Protein AF-E0UFV0-F1 (afdb_monomer_lite)

Structure (mmCIF, N/CA/C/O backbone):
data_AF-E0UFV0-F1
#
_entry.id   AF-E0UFV0-F1
#
loop_
_atom_site.group_PDB
_atom_site.id
_atom_site.type_symbol
_atom_site.label_atom_id
_atom_site.label_alt_id
_atom_site.label_comp_id
_atom_site.label_asym_id
_atom_site.label_entity_id
_atom_site.label_seq_id
_atom_site.pdbx_PDB_ins_code
_atom_site.Cartn_x
_atom_site.Cartn_y
_atom_site.Cartn_z
_atom_site.occupancy
_atom_site.B_iso_or_equiv
_atom_site.auth_seq_id
_atom_site.auth_comp_id
_atom_site.auth_asym_id
_atom_site.auth_atom_id
_atom_site.pdbx_PDB_model_num
ATOM 1 N N . MET A 1 1 ? -5.153 -20.953 4.511 1.00 36.56 1 MET A N 1
ATOM 2 C CA . MET A 1 1 ? -4.172 -20.452 3.527 1.00 36.56 1 MET A CA 1
ATOM 3 C C . MET A 1 1 ? -4.254 -18.935 3.596 1.00 36.56 1 MET A C 1
ATOM 5 O O . MET A 1 1 ? -5.294 -18.403 3.230 1.00 36.56 1 MET A O 1
ATOM 9 N N . GLN A 1 2 ? -3.279 -18.263 4.222 1.00 41.66 2 GLN A N 1
ATOM 10 C CA . GLN A 1 2 ? -3.278 -16.797 4.298 1.00 41.66 2 GLN A CA 1
ATOM 11 C C . GLN A 1 2 ? -3.202 -16.256 2.865 1.00 41.66 2 GLN A C 1
ATOM 13 O O . GLN A 1 2 ? -2.250 -16.547 2.146 1.00 41.66 2 GLN A O 1
ATOM 18 N N . GLN A 1 3 ? -4.231 -15.525 2.442 1.00 45.78 3 GLN A N 1
ATOM 19 C CA . GLN A 1 3 ? -4.186 -14.705 1.238 1.00 45.78 3 GLN A CA 1
ATOM 20 C C . GLN A 1 3 ? -3.189 -13.580 1.539 1.00 45.78 3 GLN A C 1
ATOM 22 O O . GLN A 1 3 ? -3.563 -12.576 2.140 1.00 45.78 3 GLN A O 1
ATOM 27 N N . ASN A 1 4 ? -1.903 -13.787 1.246 1.00 58.06 4 ASN A N 1
ATOM 28 C CA . ASN A 1 4 ? -0.917 -12.719 1.368 1.00 58.06 4 ASN A CA 1
ATOM 29 C C . ASN A 1 4 ? -1.303 -11.645 0.349 1.00 58.06 4 ASN A C 1
ATOM 31 O O . ASN A 1 4 ? -1.155 -11.853 -0.855 1.00 58.06 4 ASN A O 1
ATOM 35 N N . GLY A 1 5 ? -1.856 -10.533 0.840 1.00 70.75 5 GLY A N 1
ATOM 36 C CA . GLY A 1 5 ? -2.170 -9.365 0.028 1.00 70.75 5 GLY A CA 1
ATOM 37 C C . GLY A 1 5 ? -0.925 -8.944 -0.743 1.00 70.75 5 GLY A C 1
ATOM 38 O O . GLY A 1 5 ? 0.141 -8.733 -0.164 1.00 70.75 5 GLY A O 1
ATOM 39 N N . GLY A 1 6 ? -1.031 -8.907 -2.064 1.00 82.56 6 GLY A N 1
ATOM 40 C CA . GLY A 1 6 ? 0.111 -8.668 -2.926 1.00 82.56 6 GLY A CA 1
ATOM 41 C C . GLY A 1 6 ? -0.245 -8.790 -4.395 1.00 82.56 6 GLY A C 1
ATOM 42 O O . GLY A 1 6 ? -1.362 -9.168 -4.751 1.00 82.56 6 GLY A O 1
ATOM 43 N N . PHE A 1 7 ? 0.714 -8.460 -5.248 1.00 86.56 7 PHE A N 1
ATOM 44 C CA . PHE A 1 7 ? 0.561 -8.532 -6.697 1.00 86.56 7 PHE A CA 1
ATOM 45 C C . PHE A 1 7 ? 1.869 -8.991 -7.356 1.00 86.56 7 PHE A C 1
ATOM 47 O O . PHE A 1 7 ? 2.952 -8.741 -6.818 1.00 86.56 7 PHE A O 1
ATOM 54 N N . PRO A 1 8 ? 1.806 -9.682 -8.506 1.00 89.69 8 PRO A N 1
ATOM 55 C CA . PRO A 1 8 ? 3.003 -10.140 -9.195 1.00 89.69 8 PRO A CA 1
ATOM 56 C C . PRO A 1 8 ? 3.782 -8.958 -9.783 1.00 89.69 8 PRO A C 1
ATOM 58 O O . PRO A 1 8 ? 3.213 -8.046 -10.384 1.00 89.69 8 PRO A O 1
ATOM 61 N N . CYS A 1 9 ? 5.103 -8.986 -9.632 1.00 89.75 9 CYS A N 1
ATOM 62 C CA . CYS A 1 9 ? 6.003 -8.023 -10.246 1.00 89.75 9 CYS A CA 1
ATOM 63 C C . CYS A 1 9 ? 5.960 -8.171 -11.777 1.00 89.75 9 CYS A C 1
ATOM 65 O O . CYS A 1 9 ? 6.198 -9.277 -12.270 1.00 89.75 9 CYS A O 1
ATOM 67 N N . PRO A 1 10 ? 5.738 -7.084 -12.538 1.00 89.19 10 PRO A N 1
ATOM 68 C CA . PRO A 1 10 ? 5.625 -7.157 -13.996 1.00 89.19 10 PRO A CA 1
ATOM 69 C C . PRO A 1 10 ? 6.930 -7.569 -14.696 1.00 89.19 10 PRO A C 1
ATOM 71 O O . PRO A 1 10 ? 6.874 -8.137 -15.779 1.00 89.19 10 PRO A O 1
ATOM 74 N N . GLU A 1 11 ? 8.090 -7.335 -14.074 1.00 92.25 11 GLU A N 1
ATOM 75 C CA . GLU A 1 11 ? 9.400 -7.619 -14.681 1.00 92.25 11 GLU A CA 1
ATOM 76 C C . GLU A 1 11 ? 9.892 -9.049 -14.418 1.00 92.25 11 GLU A C 1
ATOM 78 O O . GLU A 1 11 ? 10.497 -9.679 -15.280 1.00 92.25 11 GLU A O 1
ATOM 83 N N . CYS A 1 12 ? 9.677 -9.576 -13.208 1.00 92.50 12 CYS A N 1
ATOM 84 C CA . CYS A 1 12 ? 10.287 -10.845 -12.784 1.00 92.50 12 CYS A CA 1
ATOM 85 C C . CYS A 1 12 ? 9.293 -11.891 -12.268 1.00 92.50 12 CYS A C 1
ATOM 87 O O . CYS A 1 12 ? 9.712 -12.988 -11.888 1.00 92.50 12 CYS A O 1
ATOM 89 N N . GLY A 1 13 ? 8.000 -11.555 -12.215 1.00 89.81 13 GLY A N 1
ATOM 90 C CA . GLY A 1 13 ? 6.926 -12.433 -11.748 1.00 89.81 13 GLY A CA 1
ATOM 91 C C . GLY A 1 13 ? 6.910 -12.698 -10.240 1.00 89.81 13 GLY A C 1
ATOM 92 O O . GLY A 1 13 ? 6.036 -13.418 -9.770 1.00 89.81 13 GLY A O 1
ATOM 93 N N . GLU A 1 14 ? 7.851 -12.134 -9.477 1.00 90.00 14 GLU A N 1
ATOM 94 C CA . GLU A 1 14 ? 7.908 -12.307 -8.022 1.00 90.00 14 GLU A CA 1
ATOM 95 C C . GLU A 1 14 ? 6.714 -11.639 -7.336 1.00 90.00 14 GLU A C 1
ATOM 97 O O . GLU A 1 14 ? 6.334 -10.527 -7.704 1.00 90.00 14 GLU A O 1
ATOM 102 N N . MET A 1 15 ? 6.151 -12.276 -6.310 1.00 89.81 15 MET A N 1
ATOM 103 C CA . MET A 1 15 ? 5.035 -11.696 -5.560 1.00 89.81 15 MET A CA 1
ATOM 104 C C . MET A 1 15 ? 5.509 -10.537 -4.682 1.00 89.81 15 MET A C 1
ATOM 106 O O . MET A 1 15 ? 6.246 -10.716 -3.712 1.00 89.81 15 MET A O 1
ATOM 110 N N . ILE A 1 16 ? 5.039 -9.333 -4.995 1.00 88.25 16 ILE A N 1
ATOM 111 C CA . ILE A 1 16 ? 5.254 -8.147 -4.175 1.00 88.25 16 ILE A CA 1
ATOM 112 C C . ILE A 1 16 ? 4.231 -8.187 -3.046 1.00 88.25 16 ILE A C 1
ATOM 114 O O . ILE A 1 16 ? 3.029 -8.056 -3.276 1.00 88.25 16 ILE A O 1
ATOM 118 N N . SER A 1 17 ? 4.715 -8.400 -1.824 1.00 85.31 17 SER A N 1
ATOM 119 C CA . SER A 1 17 ? 3.873 -8.412 -0.627 1.00 85.31 17 SER A CA 1
ATOM 120 C C . SER A 1 17 ? 3.513 -6.984 -0.231 1.00 85.31 17 SER A C 1
ATOM 122 O O . SER A 1 17 ? 4.388 -6.126 -0.116 1.00 85.31 17 SER A O 1
ATOM 124 N N . VAL A 1 18 ? 2.223 -6.734 -0.020 1.00 82.50 18 VAL A N 1
ATOM 125 C CA . VAL A 1 18 ? 1.688 -5.420 0.338 1.00 82.50 18 VAL A CA 1
ATOM 126 C C . VAL A 1 18 ? 1.058 -5.513 1.720 1.00 82.50 18 VAL A C 1
ATOM 128 O O . VAL A 1 18 ? 0.034 -6.167 1.911 1.00 82.50 18 VAL A O 1
ATOM 131 N N . SER A 1 19 ? 1.674 -4.838 2.687 1.00 83.94 19 SER A N 1
ATOM 132 C CA . SER A 1 19 ? 1.162 -4.751 4.056 1.00 83.94 19 SER A CA 1
ATOM 133 C C . SER A 1 19 ? 0.182 -3.590 4.218 1.00 83.94 19 SER A C 1
ATOM 135 O O . SER A 1 19 ? 0.250 -2.592 3.496 1.00 83.94 19 SER A O 1
ATOM 137 N N . ARG A 1 20 ? -0.680 -3.675 5.236 1.00 82.50 20 ARG A N 1
ATOM 138 C CA . ARG A 1 20 ? -1.568 -2.577 5.645 1.00 82.50 20 ARG A CA 1
ATOM 139 C C . ARG A 1 20 ? -0.785 -1.300 5.950 1.00 82.50 20 ARG A C 1
ATOM 141 O O . ARG A 1 20 ? -1.140 -0.240 5.446 1.00 82.50 20 ARG A O 1
ATOM 148 N N . GLU A 1 21 ? 0.303 -1.395 6.714 1.00 84.06 21 GLU A N 1
ATOM 149 C CA . GLU A 1 21 ? 1.154 -0.240 7.042 1.00 84.06 21 GLU A CA 1
ATOM 150 C C . GLU A 1 21 ? 1.718 0.446 5.793 1.00 84.06 21 GLU A C 1
ATOM 152 O O . GLU A 1 21 ? 1.825 1.669 5.752 1.00 84.06 21 GLU A O 1
ATOM 157 N N . LEU A 1 22 ? 2.029 -0.333 4.753 1.00 83.12 22 LEU A N 1
ATOM 158 C CA . LEU A 1 22 ? 2.532 0.194 3.490 1.00 83.12 22 LEU A CA 1
ATOM 159 C C . LEU A 1 22 ? 1.448 1.023 2.779 1.00 83.12 22 LEU A C 1
ATOM 161 O O . LEU A 1 22 ? 1.713 2.151 2.373 1.00 83.12 22 LEU A O 1
ATOM 165 N N . LEU A 1 23 ? 0.216 0.505 2.699 1.00 82.19 23 LEU A N 1
ATOM 166 C CA . LEU A 1 23 ? -0.945 1.212 2.134 1.00 82.19 23 LEU A CA 1
ATOM 167 C C . LEU A 1 23 ? -1.295 2.487 2.915 1.00 82.19 23 LEU A C 1
ATOM 169 O O . LEU A 1 23 ? -1.538 3.538 2.320 1.00 82.19 23 LEU A O 1
ATOM 173 N N . LEU A 1 24 ? -1.264 2.424 4.247 1.00 82.44 24 LEU A N 1
ATOM 174 C CA . LEU A 1 24 ? -1.458 3.595 5.109 1.00 82.44 24 LEU A CA 1
ATOM 175 C C . LEU A 1 24 ? -0.328 4.628 4.951 1.00 82.44 24 LEU A C 1
ATOM 177 O O . LEU A 1 24 ? -0.573 5.834 5.045 1.00 82.44 24 LEU A O 1
ATOM 181 N N . GLY A 1 25 ? 0.893 4.172 4.660 1.00 83.94 25 GLY A N 1
ATOM 182 C CA . GLY A 1 25 ? 2.028 5.023 4.314 1.00 83.94 25 GLY A CA 1
ATOM 183 C C . GLY A 1 25 ? 1.778 5.847 3.050 1.00 83.94 25 GLY A C 1
ATOM 184 O O . GLY A 1 25 ? 2.041 7.050 3.060 1.00 83.94 25 GLY A O 1
ATOM 185 N N . PHE A 1 26 ? 1.203 5.236 2.006 1.00 82.25 26 PHE A N 1
ATOM 186 C CA . PHE A 1 26 ? 0.794 5.942 0.782 1.00 82.25 26 PHE A CA 1
ATOM 187 C C . PHE A 1 26 ? -0.291 6.986 1.051 1.00 82.25 26 PHE A C 1
ATOM 189 O O . PHE A 1 26 ? -0.215 8.110 0.565 1.00 82.25 26 PHE A O 1
ATOM 196 N N . LEU A 1 27 ? -1.266 6.645 1.894 1.00 78.81 27 LEU A N 1
ATOM 197 C CA . LEU A 1 27 ? -2.336 7.551 2.319 1.00 78.81 27 LEU A CA 1
ATOM 198 C C . LEU A 1 27 ? -1.850 8.766 3.113 1.00 78.81 27 LEU A C 1
ATOM 200 O O . LEU A 1 27 ? -2.469 9.826 3.051 1.00 78.81 27 LEU A O 1
ATOM 204 N N . SER A 1 28 ? -0.794 8.592 3.905 1.00 80.38 28 SER A N 1
ATOM 205 C CA . SER A 1 28 ? -0.232 9.641 4.766 1.00 80.38 28 SER A CA 1
ATOM 206 C C . SER A 1 28 ? 0.884 10.432 4.077 1.00 80.38 28 SER A C 1
ATOM 208 O O . SER A 1 28 ? 1.484 11.306 4.698 1.00 80.38 28 SER A O 1
ATOM 210 N N . GLY A 1 29 ? 1.217 10.095 2.824 1.00 78.50 29 GLY A N 1
ATOM 211 C CA . GLY A 1 29 ? 2.353 10.668 2.094 1.00 78.50 29 GLY A CA 1
ATOM 212 C C . GLY A 1 29 ? 3.722 10.304 2.682 1.00 78.50 29 GLY A C 1
ATOM 213 O O . GLY A 1 29 ? 4.727 10.908 2.326 1.00 78.50 29 GLY A O 1
ATOM 214 N N . SER A 1 30 ? 3.777 9.332 3.599 1.00 80.44 30 SER A N 1
ATOM 215 C CA . SER A 1 30 ? 5.025 8.856 4.215 1.00 80.44 30 SER A CA 1
ATOM 216 C C . SER A 1 30 ? 5.740 7.817 3.350 1.00 80.44 30 SER A C 1
ATOM 218 O O . SER A 1 30 ? 6.934 7.591 3.523 1.00 80.44 30 SER A O 1
ATOM 220 N N . GLN A 1 31 ? 5.013 7.198 2.417 1.00 81.69 31 GLN A N 1
ATOM 221 C CA . GLN A 1 31 ? 5.530 6.246 1.447 1.00 81.69 31 GLN A CA 1
ATOM 222 C C . GLN A 1 31 ? 5.098 6.670 0.042 1.00 81.69 31 GLN A C 1
ATOM 224 O O . GLN A 1 31 ? 3.928 6.951 -0.184 1.00 81.69 31 GLN A O 1
ATOM 229 N N . ASP A 1 32 ? 6.038 6.682 -0.900 1.00 80.44 32 ASP A N 1
ATOM 230 C CA . ASP A 1 32 ? 5.781 7.046 -2.306 1.00 80.44 32 ASP A CA 1
ATOM 231 C C . ASP A 1 32 ? 6.096 5.891 -3.272 1.00 80.44 32 ASP A C 1
ATOM 233 O O . ASP A 1 32 ? 5.687 5.881 -4.430 1.00 80.44 32 ASP A O 1
ATOM 237 N N . SER A 1 33 ? 6.769 4.838 -2.792 1.00 86.12 33 SER A N 1
ATOM 238 C CA . SER A 1 33 ? 7.161 3.719 -3.652 1.00 86.12 33 SER A CA 1
ATOM 239 C C . SER A 1 33 ? 7.204 2.355 -2.970 1.00 86.12 33 SER A C 1
ATOM 241 O O . SER A 1 33 ? 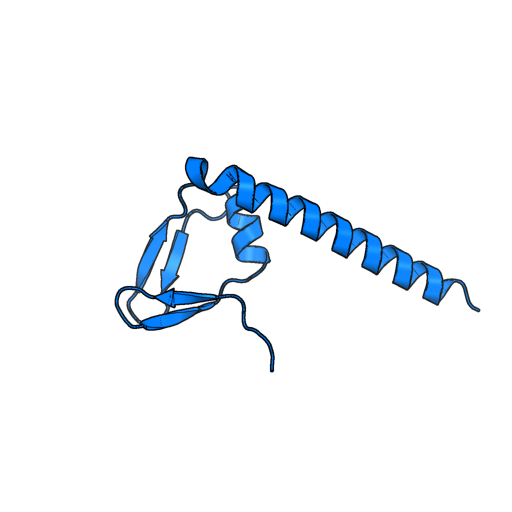7.397 2.231 -1.759 1.00 86.12 33 SER A O 1
ATOM 243 N N . ILE A 1 34 ? 7.033 1.320 -3.792 1.00 87.88 34 ILE A N 1
ATOM 244 C CA . ILE A 1 34 ? 7.212 -0.095 -3.466 1.00 87.88 34 ILE A CA 1
ATOM 245 C C . ILE A 1 34 ? 8.396 -0.614 -4.273 1.00 87.88 34 ILE A C 1
ATOM 247 O O . ILE A 1 34 ? 8.517 -0.318 -5.459 1.00 87.88 34 ILE A O 1
ATOM 251 N N . TYR A 1 35 ? 9.249 -1.412 -3.643 1.00 89.12 35 TYR A N 1
ATOM 252 C CA . TYR A 1 35 ? 10.384 -2.041 -4.308 1.00 89.12 35 TYR A CA 1
ATOM 253 C C . TYR A 1 35 ? 10.162 -3.545 -4.402 1.00 89.12 35 TYR A C 1
ATOM 255 O O . TYR A 1 35 ? 9.796 -4.191 -3.419 1.00 89.12 35 TYR A O 1
ATOM 263 N N . CYS A 1 36 ? 10.416 -4.120 -5.574 1.00 89.94 36 CYS A N 1
ATOM 264 C CA . CYS A 1 36 ? 10.484 -5.566 -5.715 1.00 89.94 36 CYS A CA 1
ATOM 265 C C . CYS A 1 36 ? 11.777 -6.083 -5.076 1.00 89.94 36 CYS A C 1
ATOM 267 O O . CYS A 1 36 ? 12.872 -5.727 -5.508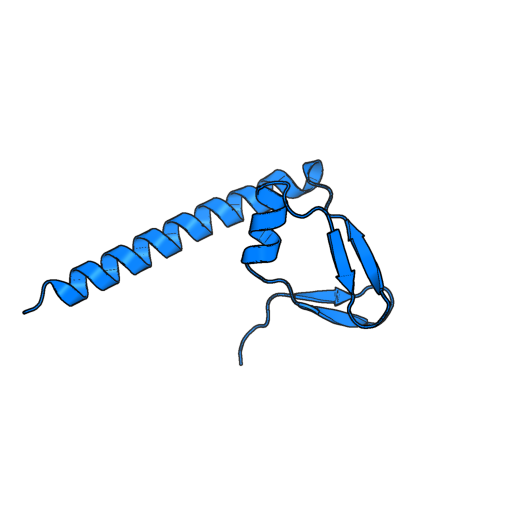 1.00 89.94 36 CYS A O 1
ATOM 269 N N . SER A 1 37 ? 11.662 -6.980 -4.099 1.00 88.06 37 SER A N 1
ATOM 270 C CA . SER A 1 37 ? 12.815 -7.541 -3.383 1.00 88.06 37 SER A CA 1
ATOM 271 C C . SER A 1 37 ? 13.731 -8.414 -4.248 1.00 88.06 37 SER A C 1
ATOM 273 O O . SER A 1 37 ? 14.864 -8.668 -3.855 1.00 88.06 37 SER A O 1
ATOM 275 N N . ARG A 1 38 ? 13.257 -8.881 -5.414 1.00 90.88 38 ARG A N 1
ATOM 276 C CA . ARG A 1 38 ? 14.025 -9.756 -6.311 1.00 90.88 38 ARG A CA 1
ATOM 277 C C . ARG A 1 38 ? 14.772 -8.990 -7.397 1.00 90.88 38 ARG A C 1
ATOM 279 O O . ARG A 1 38 ? 15.973 -9.175 -7.550 1.00 90.88 38 ARG A O 1
ATOM 286 N N . CYS A 1 39 ? 14.066 -8.164 -8.169 1.00 92.81 39 CYS A N 1
ATOM 287 C CA . CYS A 1 39 ? 14.657 -7.442 -9.303 1.00 92.81 39 CYS A CA 1
ATOM 288 C C . CYS A 1 39 ? 14.997 -5.976 -8.999 1.00 92.81 39 CYS A C 1
ATOM 290 O O . CYS A 1 39 ? 15.646 -5.328 -9.811 1.00 92.81 39 CYS A O 1
ATOM 292 N N . GLY A 1 40 ? 14.559 -5.439 -7.854 1.00 89.50 40 GLY A N 1
ATOM 293 C CA . GLY A 1 40 ? 14.788 -4.042 -7.483 1.00 89.50 40 GLY A CA 1
ATOM 294 C C . GLY A 1 40 ? 13.875 -3.038 -8.190 1.00 89.50 40 GLY A C 1
ATOM 295 O O . GLY A 1 40 ? 14.062 -1.836 -8.013 1.00 89.50 40 GLY A O 1
ATOM 296 N N . LEU A 1 41 ? 12.884 -3.499 -8.966 1.00 91.56 41 LEU A N 1
ATOM 297 C CA . LEU A 1 41 ? 11.931 -2.616 -9.638 1.00 91.56 41 LEU A CA 1
ATOM 298 C C . LEU A 1 41 ? 11.245 -1.700 -8.622 1.00 91.56 41 LEU A C 1
ATOM 300 O O . LEU A 1 41 ? 10.630 -2.179 -7.667 1.00 91.56 41 LEU A O 1
ATOM 304 N N . LYS A 1 42 ? 11.324 -0.393 -8.870 1.00 89.94 42 LYS A N 1
ATOM 305 C CA . LYS A 1 42 ? 10.607 0.631 -8.118 1.00 89.94 42 LYS A CA 1
ATOM 306 C C . LYS A 1 42 ? 9.262 0.896 -8.786 1.00 89.94 42 LYS A C 1
ATOM 308 O O . LYS A 1 42 ? 9.210 1.322 -9.935 1.00 89.94 42 LYS A O 1
ATOM 313 N N . LEU A 1 43 ? 8.187 0.671 -8.047 1.00 83.75 43 LEU A N 1
ATOM 314 C CA . LEU A 1 43 ? 6.828 1.029 -8.424 1.00 83.75 43 LEU A CA 1
ATOM 315 C C . LEU A 1 43 ? 6.411 2.246 -7.609 1.00 83.75 43 LEU A C 1
ATOM 317 O O . LEU A 1 43 ? 6.454 2.214 -6.382 1.00 83.75 43 LEU A O 1
ATOM 321 N N . THR A 1 44 ? 6.012 3.309 -8.290 1.00 83.31 44 THR A N 1
ATOM 322 C CA . THR A 1 44 ? 5.458 4.508 -7.659 1.00 83.31 44 THR A CA 1
ATOM 323 C C . THR A 1 44 ? 3.944 4.445 -7.781 1.00 83.31 44 THR A C 1
ATOM 325 O O . THR A 1 44 ? 3.421 4.212 -8.873 1.00 83.31 44 THR A O 1
ATOM 328 N N . ILE A 1 45 ? 3.235 4.628 -6.671 1.00 76.25 45 ILE A N 1
ATOM 329 C CA . ILE A 1 45 ? 1.778 4.756 -6.716 1.00 76.25 45 ILE A CA 1
ATOM 330 C C . ILE A 1 45 ? 1.474 6.188 -7.118 1.00 76.25 45 ILE A C 1
ATOM 332 O O . ILE A 1 45 ? 1.954 7.109 -6.471 1.00 76.25 45 ILE A O 1
ATOM 336 N N . ASN A 1 46 ? 0.678 6.379 -8.170 1.00 76.31 46 ASN A N 1
ATOM 337 C CA . ASN A 1 46 ? 0.190 7.710 -8.495 1.00 76.31 46 ASN A CA 1
ATOM 338 C C . ASN A 1 46 ? -0.992 8.045 -7.559 1.00 76.31 46 ASN A C 1
ATOM 340 O O . ASN A 1 46 ? -2.063 7.438 -7.710 1.00 76.31 46 ASN A O 1
ATOM 344 N N . PRO A 1 47 ? -0.822 8.960 -6.584 1.00 68.62 47 PRO A N 1
ATOM 345 C CA . PRO A 1 47 ? -1.851 9.248 -5.593 1.00 68.62 47 PRO A CA 1
ATOM 346 C C . PRO A 1 47 ? -3.099 9.880 -6.215 1.00 68.62 47 PRO A C 1
ATOM 348 O O . PRO A 1 47 ? -4.190 9.673 -5.697 1.00 68.62 47 PRO A O 1
ATOM 351 N N . GLU A 1 48 ? -2.978 10.600 -7.333 1.00 71.81 48 GLU A N 1
ATOM 352 C CA . GLU A 1 48 ? -4.111 11.305 -7.946 1.00 71.81 48 GLU A CA 1
ATOM 353 C C . GLU A 1 48 ? -5.145 10.337 -8.551 1.00 71.81 48 GLU A C 1
ATOM 355 O O . GLU A 1 48 ? -6.344 10.537 -8.396 1.00 71.81 48 GLU A O 1
ATOM 360 N N . ASN A 1 49 ? -4.689 9.223 -9.133 1.00 73.88 49 ASN A N 1
ATOM 361 C CA . ASN A 1 49 ? -5.559 8.184 -9.697 1.00 73.88 49 ASN A CA 1
ATOM 362 C C . ASN A 1 49 ? -5.958 7.115 -8.672 1.00 73.88 49 ASN A C 1
ATOM 364 O O . ASN A 1 49 ? -6.858 6.320 -8.927 1.00 73.88 49 ASN A O 1
ATOM 368 N N . SER A 1 50 ? -5.277 7.074 -7.525 1.00 73.62 50 SER A N 1
ATOM 369 C CA . SER A 1 50 ? -5.471 6.034 -6.505 1.00 73.62 50 SER A CA 1
ATOM 370 C C . SER A 1 50 ? -6.211 6.541 -5.265 1.00 73.62 50 SER A C 1
ATOM 372 O O . SER A 1 50 ? -6.473 5.759 -4.355 1.00 73.62 50 SER A O 1
ATOM 374 N N . GLN A 1 51 ? -6.552 7.832 -5.214 1.00 75.00 51 GLN A N 1
ATOM 375 C CA . GLN A 1 51 ? -7.148 8.487 -4.047 1.00 75.00 51 GLN A CA 1
ATOM 376 C C . GLN A 1 51 ? -8.440 7.816 -3.575 1.00 75.00 51 GLN A C 1
ATOM 378 O O . GLN A 1 51 ? -8.564 7.518 -2.391 1.00 75.00 51 GLN A O 1
ATOM 383 N N . GLU A 1 52 ? -9.365 7.515 -4.489 1.00 83.94 52 GLU A N 1
ATOM 384 C CA . GLU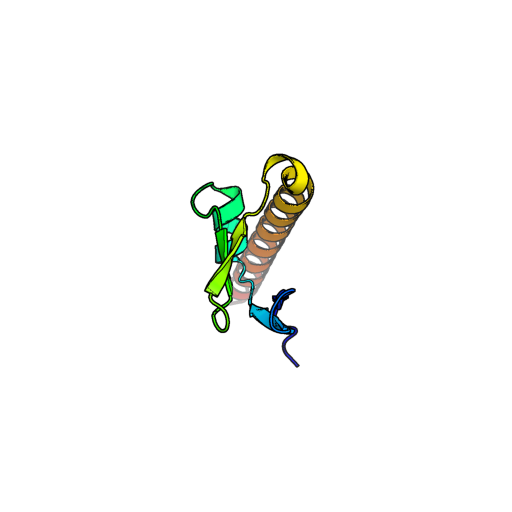 A 1 52 ? -10.658 6.911 -4.139 1.00 83.94 52 GLU A CA 1
ATOM 385 C C . GLU A 1 52 ? -10.488 5.522 -3.506 1.00 83.94 52 GLU A C 1
ATOM 387 O O . GLU A 1 52 ? -11.022 5.245 -2.431 1.00 83.94 52 GLU A O 1
ATOM 392 N N . ALA A 1 53 ? -9.676 4.663 -4.128 1.00 80.94 53 ALA A N 1
ATOM 393 C CA . ALA A 1 53 ? -9.405 3.320 -3.624 1.00 80.94 53 ALA A CA 1
ATOM 394 C C . ALA A 1 53 ? -8.692 3.349 -2.262 1.00 80.94 53 ALA A C 1
ATOM 396 O O . ALA A 1 53 ? -9.000 2.560 -1.366 1.00 80.94 53 ALA A O 1
ATOM 397 N N . LEU A 1 54 ? -7.752 4.279 -2.092 1.00 77.44 54 LEU A N 1
ATOM 398 C CA . LEU A 1 54 ? -7.036 4.461 -0.838 1.00 77.44 54 LEU A CA 1
ATOM 399 C C . LEU A 1 54 ? -7.968 4.995 0.268 1.00 77.44 54 LEU A C 1
ATOM 401 O O . LEU A 1 54 ? -7.893 4.541 1.410 1.00 77.44 54 LEU A O 1
ATOM 405 N N . GLU A 1 55 ? -8.879 5.915 -0.041 1.00 83.25 55 GLU A N 1
ATOM 406 C CA . GLU A 1 55 ? -9.827 6.453 0.940 1.00 83.25 55 GLU A CA 1
ATOM 407 C C . GLU A 1 55 ? -10.853 5.407 1.393 1.00 83.25 55 GLU A C 1
ATOM 409 O O . GLU A 1 55 ? -11.088 5.254 2.595 1.00 83.25 55 GLU A O 1
ATOM 414 N N . GLN A 1 56 ? -11.381 4.612 0.459 1.00 85.81 56 GLN A N 1
ATOM 415 C CA . GLN A 1 56 ? -12.222 3.451 0.768 1.00 85.81 56 GLN A CA 1
ATOM 416 C C . GLN A 1 56 ? -11.508 2.499 1.739 1.00 85.81 56 GLN A C 1
ATOM 418 O O . GLN A 1 56 ? -12.090 2.066 2.736 1.00 85.81 56 GLN A O 1
ATOM 423 N N . TYR A 1 57 ? -10.222 2.222 1.494 1.00 85.56 57 TYR A N 1
ATOM 424 C CA . TYR A 1 57 ? -9.413 1.381 2.375 1.00 85.56 57 TYR A CA 1
ATOM 425 C C . TYR A 1 57 ? -9.291 1.964 3.789 1.00 85.56 57 TYR A C 1
ATOM 427 O O . TYR A 1 57 ? -9.462 1.239 4.768 1.00 85.56 57 TYR A O 1
ATOM 435 N N . ARG A 1 58 ? -9.059 3.278 3.916 1.00 84.62 58 ARG A N 1
ATOM 436 C CA . ARG A 1 58 ? -8.997 3.964 5.218 1.00 84.62 58 ARG A CA 1
ATOM 437 C C . ARG A 1 58 ? -10.310 3.834 5.998 1.00 84.62 58 ARG A C 1
ATOM 439 O O . ARG A 1 58 ? -10.282 3.562 7.195 1.00 84.62 58 ARG A O 1
ATOM 446 N N . GLN A 1 59 ? -11.450 4.020 5.334 1.00 88.81 59 GLN A N 1
ATOM 447 C CA . GLN A 1 59 ? -12.768 3.912 5.969 1.00 88.81 59 GLN A CA 1
ATOM 448 C C . GLN A 1 59 ? -13.048 2.487 6.459 1.00 88.81 59 GLN A C 1
ATOM 450 O O . GLN A 1 59 ? -13.497 2.294 7.590 1.00 88.81 59 GLN A O 1
ATOM 455 N N . LEU A 1 60 ? -12.745 1.487 5.627 1.00 87.94 60 LEU A N 1
ATOM 456 C CA . LEU A 1 60 ? -12.854 0.072 5.990 1.00 87.94 60 LEU A CA 1
ATOM 457 C C . LEU A 1 60 ? -11.992 -0.259 7.212 1.00 87.94 60 LEU A C 1
ATOM 459 O O . LEU A 1 60 ? -12.467 -0.913 8.141 1.00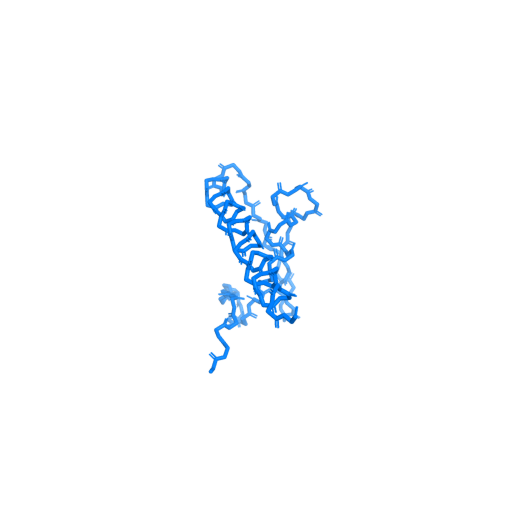 87.94 60 LEU A O 1
ATOM 463 N N . ASP A 1 61 ? -10.753 0.229 7.234 1.00 87.06 61 ASP A N 1
ATOM 464 C CA . ASP A 1 61 ? -9.829 0.014 8.343 1.00 87.06 61 ASP A CA 1
ATOM 465 C C . ASP A 1 61 ? -10.360 0.579 9.668 1.00 87.06 61 ASP A C 1
ATOM 467 O O . ASP A 1 61 ? -10.369 -0.115 10.686 1.00 87.06 61 ASP A O 1
ATOM 471 N N . GLU A 1 62 ? -10.888 1.805 9.649 1.00 88.69 62 GLU A N 1
ATOM 472 C CA . GLU A 1 62 ? -11.460 2.442 10.837 1.00 88.69 62 GLU A CA 1
ATOM 473 C 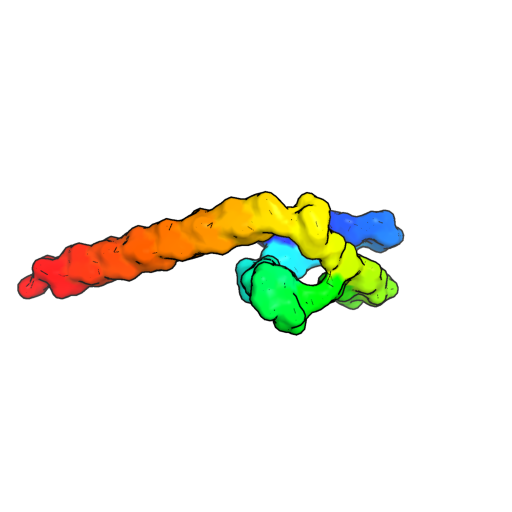C . GLU A 1 62 ? -12.655 1.652 11.397 1.00 88.69 62 GLU A C 1
ATOM 475 O O . GLU A 1 62 ? -12.768 1.446 12.610 1.00 88.69 62 GLU A O 1
ATOM 480 N N . VAL A 1 63 ? -13.543 1.174 10.520 1.00 90.94 63 VAL A N 1
ATOM 481 C CA . VAL A 1 63 ? -14.714 0.380 10.918 1.00 90.94 63 VAL A CA 1
ATOM 482 C C . VAL A 1 63 ? -14.292 -0.956 11.529 1.00 90.94 63 VAL A C 1
ATOM 484 O O . VAL A 1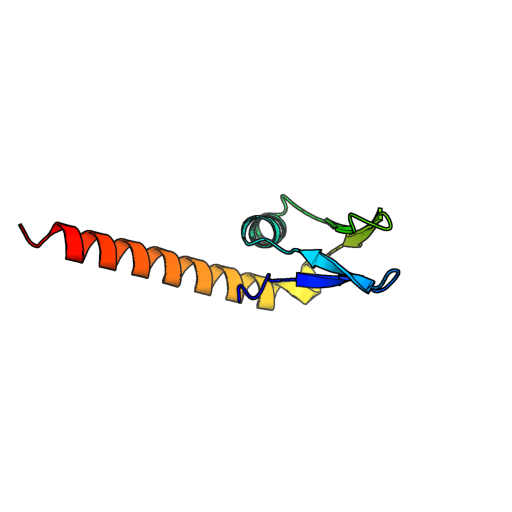 63 ? -14.862 -1.372 12.544 1.00 90.94 63 VAL A O 1
ATOM 487 N N . ILE A 1 64 ? -13.284 -1.621 10.956 1.00 89.88 64 ILE A N 1
ATOM 488 C CA . ILE A 1 64 ? -12.749 -2.879 11.490 1.00 89.88 64 ILE A CA 1
ATOM 489 C C . ILE A 1 64 ? -12.162 -2.649 12.887 1.00 89.88 64 ILE A C 1
ATOM 491 O O . ILE A 1 64 ? -12.506 -3.385 13.812 1.00 89.88 64 ILE A O 1
ATOM 495 N N . GLN A 1 65 ? -11.351 -1.602 13.067 1.00 89.19 65 GLN A N 1
ATOM 496 C CA . GLN A 1 65 ? -10.745 -1.259 14.360 1.00 89.19 65 GLN A CA 1
ATOM 497 C C . GLN A 1 65 ? -11.804 -0.975 15.435 1.00 89.19 65 GLN A C 1
ATOM 499 O O . GLN A 1 65 ? -11.759 -1.545 16.526 1.00 89.19 65 GLN A O 1
ATOM 504 N N . LYS A 1 66 ? -12.817 -0.157 15.115 1.00 90.50 66 LYS A N 1
ATOM 505 C CA . LYS A 1 66 ? -13.933 0.128 16.034 1.00 90.50 66 LYS A CA 1
ATOM 506 C C . LYS A 1 66 ? -14.707 -1.136 16.402 1.00 90.50 66 LYS A C 1
ATOM 508 O O . LYS A 1 66 ? -15.074 -1.324 17.559 1.00 90.50 66 LYS A O 1
ATOM 513 N N . SER A 1 67 ? -14.935 -2.019 15.432 1.00 89.12 67 SER A N 1
ATOM 514 C CA . SER A 1 67 ? -15.648 -3.278 15.663 1.00 89.12 67 SER A CA 1
ATOM 515 C C . SER A 1 67 ? -14.864 -4.210 16.588 1.00 89.12 67 SER A C 1
ATOM 517 O O . SER A 1 67 ? -15.443 -4.762 17.520 1.00 89.12 67 SER A O 1
ATOM 519 N N . GLN A 1 68 ? -13.550 -4.344 16.382 1.00 89.62 68 GLN A N 1
ATOM 520 C CA . GLN A 1 68 ? -12.674 -5.139 17.249 1.00 89.62 68 GLN A CA 1
ATOM 521 C C . GLN A 1 68 ? -12.685 -4.613 18.690 1.00 89.62 68 GLN A C 1
ATOM 523 O O . GLN A 1 68 ? -12.944 -5.378 19.619 1.00 89.62 68 GLN A O 1
ATOM 528 N N . GLN A 1 69 ? -12.546 -3.297 18.865 1.00 86.38 69 GLN A N 1
ATOM 529 C CA . GLN A 1 69 ? -12.580 -2.665 20.182 1.00 86.38 69 GLN A CA 1
ATOM 530 C C . GLN A 1 69 ? -13.915 -2.899 20.909 1.00 86.38 69 GLN A C 1
ATOM 532 O O . GLN A 1 69 ? -13.932 -3.207 22.101 1.00 86.38 69 GLN A O 1
ATOM 537 N N . ASN A 1 70 ? -15.042 -2.786 20.202 1.00 85.31 70 ASN A N 1
ATOM 538 C CA . ASN A 1 70 ? -16.366 -3.020 20.780 1.00 85.31 70 ASN A CA 1
ATOM 539 C C . ASN A 1 70 ? -16.553 -4.481 21.218 1.00 85.31 70 ASN A C 1
ATOM 541 O O . ASN A 1 70 ? -17.137 -4.738 22.271 1.00 85.31 70 ASN A O 1
ATOM 545 N N . VAL A 1 71 ? -16.032 -5.438 20.441 1.00 86.56 71 VAL A N 1
ATOM 546 C CA . VAL A 1 71 ? -16.050 -6.866 20.798 1.00 86.56 71 VAL A CA 1
ATOM 547 C C . VAL A 1 71 ? -15.215 -7.126 22.052 1.00 86.56 71 VAL A C 1
ATOM 549 O O . VAL A 1 71 ? -15.680 -7.811 22.962 1.00 86.56 71 VAL A O 1
ATOM 552 N N . GLU A 1 72 ? -14.018 -6.549 22.152 1.00 78.38 72 GLU A N 1
ATOM 553 C CA . GLU A 1 72 ? -13.165 -6.690 23.338 1.00 78.38 72 GLU A CA 1
ATOM 554 C C . GLU A 1 72 ? -13.803 -6.092 24.599 1.00 78.38 72 GLU A C 1
ATOM 556 O O . GLU A 1 72 ? -13.691 -6.662 25.686 1.00 78.38 72 GLU A O 1
ATOM 561 N N . GLN A 1 73 ? -14.491 -4.954 24.474 1.00 77.56 73 GLN A N 1
ATOM 562 C CA . GLN A 1 73 ? -15.215 -4.335 25.587 1.00 77.56 73 GLN A CA 1
ATOM 563 C C . GLN A 1 73 ? -16.427 -5.172 26.016 1.00 77.56 73 GLN A C 1
ATOM 565 O O . GLN A 1 73 ? -16.646 -5.358 27.213 1.00 77.56 73 GLN A O 1
ATOM 570 N N . ALA A 1 74 ? -17.169 -5.742 25.062 1.00 76.00 74 ALA A N 1
ATOM 571 C CA . ALA A 1 74 ? -18.282 -6.644 25.350 1.00 76.00 74 ALA A CA 1
ATOM 572 C C . ALA A 1 74 ? -17.823 -7.946 26.033 1.00 76.00 74 ALA A C 1
ATOM 574 O O . ALA A 1 74 ? -18.515 -8.453 26.913 1.00 76.00 74 ALA A O 1
ATOM 575 N N . GLN A 1 75 ? -16.641 -8.465 25.683 1.00 70.31 75 GLN A N 1
ATOM 576 C CA . GLN A 1 75 ? -16.050 -9.638 26.338 1.00 70.31 75 GLN A CA 1
ATOM 577 C C . GLN A 1 75 ? -15.538 -9.336 27.754 1.00 70.31 75 GLN A C 1
ATOM 579 O O . GLN A 1 75 ? -15.639 -10.189 28.632 1.00 70.31 75 GLN A O 1
ATOM 584 N N . LYS A 1 76 ? -15.023 -8.125 28.005 1.00 65.94 76 LYS A N 1
ATOM 585 C CA . LYS A 1 76 ? -14.544 -7.699 29.334 1.00 65.94 76 LYS A CA 1
ATOM 586 C C . LYS A 1 76 ? -15.669 -7.314 30.305 1.00 65.94 76 LYS A C 1
ATOM 588 O O . LYS A 1 76 ? -15.419 -7.249 31.502 1.00 65.94 76 LYS A O 1
ATOM 593 N N . GLY A 1 77 ? -16.887 -7.074 29.814 1.00 58.88 77 GLY A N 1
ATOM 594 C CA . GLY A 1 77 ? -18.067 -6.743 30.625 1.00 58.88 77 GLY A CA 1
ATOM 595 C C . GLY A 1 77 ? -18.847 -7.942 31.180 1.00 58.88 77 GLY A C 1
ATOM 596 O O . GLY A 1 77 ? -19.902 -7.740 31.775 1.00 58.88 77 GLY A O 1
ATOM 597 N N . HIS A 1 78 ? -18.373 -9.176 30.975 1.00 53.75 78 HIS A N 1
ATOM 598 C CA . HIS A 1 78 ? -18.989 -10.399 31.500 1.00 53.75 78 HIS A CA 1
ATOM 599 C C . HIS A 1 78 ? -18.112 -10.993 32.616 1.00 53.75 78 HIS A C 1
ATOM 601 O O . HIS A 1 78 ? -17.495 -12.042 32.432 1.00 53.75 78 HIS A O 1
ATOM 607 N N . PHE A 1 79 ? -18.007 -10.292 33.748 1.00 46.41 79 PHE A N 1
ATOM 608 C CA . PHE A 1 79 ? -17.468 -10.816 35.008 1.00 46.41 79 PHE A CA 1
ATOM 609 C C . PHE A 1 79 ? -18.106 -10.109 36.203 1.00 46.41 79 PHE A C 1
ATOM 611 O O . PHE A 1 79 ? -18.277 -8.871 36.120 1.00 46.41 79 PHE A O 1
#

Radius of gyration: 16.68 Å; chains: 1; bounding box: 34×32×50 Å

Sequence (79 aa):
MQQNGGFPCPECGEMISVSRELLLGFLSGSQDSIYCSRCGLKLTINPENSQEALEQYRQLDEVIQKSQQNVEQAQKGHF

pLDDT: mean 80.8, std 11.87, range [36.56, 92.81]

Secondary structure (DSSP, 8-state):
-----EEE-TTT--EEE--HHHHHHHHTTS--EEE-TTT--EEE--HHHHHHHHHHHHHHHHHHHHHHHHHHHHHHT--

Organism: Gloeothece verrucosa (strain PCC 7822) (NCBI:txid497965)

Foldseek 3Di:
DPPQPFDADPPPRDTQGDDPVQLVCVVVVVDQWGADPPPRDTDGDDCVVCVVVSVVSVVVVVVVVVVVVVVVVVVVPPD